Protein AF-A0A227J130-F1 (afdb_monomer)

pLDDT: mean 91.83, std 9.8, range [62.44, 98.88]

Structure (mmCIF, N/CA/C/O backbone):
data_AF-A0A227J130-F1
#
_entry.id   AF-A0A227J130-F1
#
loop_
_atom_site.group_PDB
_atom_site.id
_atom_site.type_symbol
_atom_site.label_atom_id
_atom_site.label_alt_id
_atom_site.label_comp_id
_atom_site.label_asym_id
_atom_site.label_entity_id
_atom_site.label_seq_id
_atom_site.pdbx_PDB_ins_code
_atom_site.Cartn_x
_atom_site.Cartn_y
_atom_site.Cartn_z
_atom_site.occupancy
_atom_site.B_iso_or_equiv
_atom_site.auth_seq_id
_atom_site.auth_comp_id
_atom_site.auth_asym_id
_atom_site.auth_atom_id
_atom_site.pdbx_PDB_model_num
ATOM 1 N N . MET A 1 1 ? 12.676 3.661 43.838 1.00 62.44 1 MET A N 1
ATOM 2 C CA . MET A 1 1 ? 11.324 4.055 43.370 1.00 62.44 1 MET A CA 1
ATOM 3 C C . MET A 1 1 ? 11.373 4.963 42.135 1.00 62.44 1 MET A C 1
ATOM 5 O O . MET A 1 1 ? 10.940 4.507 41.091 1.00 62.44 1 MET A O 1
ATOM 9 N N . LYS A 1 2 ? 11.991 6.162 42.169 1.00 67.38 2 LYS A N 1
ATOM 10 C CA . LYS A 1 2 ? 12.104 7.052 40.979 1.00 67.38 2 LYS A CA 1
ATOM 11 C C . LYS A 1 2 ? 12.762 6.407 39.744 1.00 67.38 2 LYS A C 1
ATOM 13 O O . LYS A 1 2 ? 12.280 6.585 38.635 1.00 67.38 2 LYS A O 1
ATOM 18 N N . ARG A 1 3 ? 13.829 5.618 39.936 1.00 75.69 3 ARG A N 1
ATOM 19 C CA . ARG A 1 3 ? 14.519 4.902 38.841 1.00 75.69 3 ARG A CA 1
ATOM 20 C C . ARG A 1 3 ? 13.649 3.827 38.177 1.00 75.69 3 ARG A C 1
ATOM 22 O O . ARG A 1 3 ? 13.731 3.649 36.975 1.00 75.69 3 ARG A O 1
ATOM 29 N N . ILE A 1 4 ? 12.795 3.155 38.950 1.00 80.44 4 ILE A N 1
ATOM 30 C CA . ILE A 1 4 ? 11.879 2.123 38.437 1.00 80.44 4 ILE A CA 1
ATOM 31 C C . ILE A 1 4 ? 10.742 2.781 37.644 1.00 80.44 4 ILE A C 1
ATOM 33 O O . ILE A 1 4 ? 10.393 2.299 36.575 1.00 80.44 4 ILE A O 1
ATOM 37 N N . ALA A 1 5 ? 10.234 3.928 38.109 1.00 80.56 5 ALA A N 1
ATOM 38 C CA . ALA A 1 5 ? 9.231 4.705 37.380 1.00 80.56 5 ALA A CA 1
ATOM 39 C C . ALA A 1 5 ? 9.751 5.225 36.024 1.00 80.56 5 ALA A C 1
ATOM 41 O O . ALA A 1 5 ? 9.028 5.184 35.035 1.00 80.56 5 ALA A O 1
ATOM 42 N N . LEU A 1 6 ? 11.020 5.650 35.960 1.00 81.62 6 LEU A N 1
ATOM 43 C CA . LEU A 1 6 ? 11.672 6.056 34.708 1.00 81.62 6 LEU A CA 1
ATOM 44 C C . LEU A 1 6 ? 11.820 4.893 33.713 1.00 81.62 6 LEU A C 1
ATOM 46 O O . LEU A 1 6 ? 11.589 5.082 32.524 1.00 81.62 6 LEU A O 1
ATOM 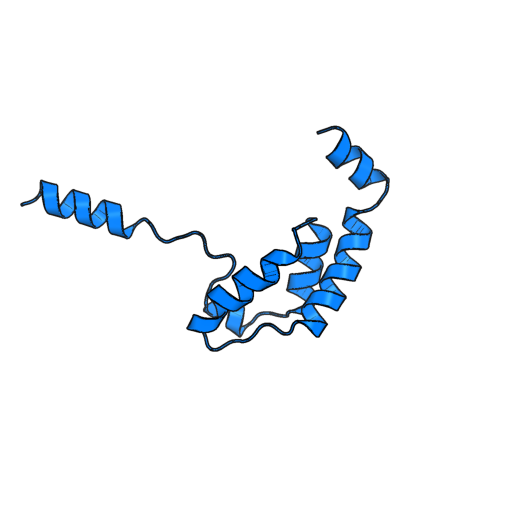50 N N . LEU A 1 7 ? 12.148 3.690 34.194 1.00 81.81 7 LEU A N 1
ATOM 51 C CA . LEU A 1 7 ? 12.232 2.491 33.351 1.00 81.81 7 LEU A CA 1
ATOM 52 C C . LEU A 1 7 ? 10.859 2.077 32.800 1.00 81.81 7 LEU A C 1
ATOM 54 O O . LEU A 1 7 ? 10.755 1.699 31.637 1.00 81.81 7 LEU A O 1
ATOM 58 N N . PHE A 1 8 ? 9.800 2.205 33.604 1.00 81.25 8 PHE A N 1
ATOM 59 C CA . PHE A 1 8 ? 8.429 1.913 33.173 1.00 81.25 8 PHE A CA 1
ATOM 60 C C . PHE A 1 8 ? 7.915 2.918 32.130 1.00 81.25 8 PHE A C 1
ATOM 62 O O . PHE A 1 8 ? 7.292 2.524 31.148 1.00 81.25 8 PHE A O 1
ATOM 69 N N . ALA A 1 9 ? 8.226 4.208 32.301 1.00 81.06 9 ALA A N 1
ATOM 70 C CA . ALA A 1 9 ? 7.885 5.247 31.328 1.00 81.06 9 ALA A CA 1
ATOM 71 C C . ALA A 1 9 ? 8.610 5.049 29.984 1.00 81.06 9 ALA A C 1
ATOM 73 O O . ALA A 1 9 ? 8.031 5.295 28.93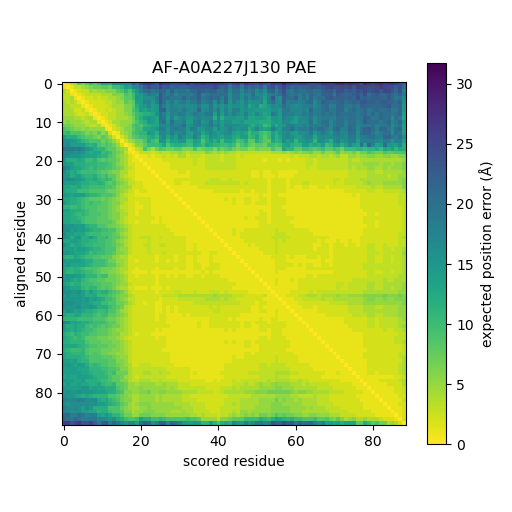1 1.00 81.06 9 ALA A O 1
ATOM 74 N N . MET A 1 10 ? 9.852 4.558 30.013 1.00 79.56 10 MET A N 1
ATOM 75 C CA . MET A 1 10 ? 10.618 4.252 28.803 1.00 79.56 10 MET A CA 1
ATOM 76 C C . MET A 1 10 ? 10.058 3.035 28.048 1.00 79.56 10 MET A C 1
ATOM 78 O O . MET A 1 10 ? 10.087 3.016 26.822 1.00 79.56 10 MET A O 1
ATOM 82 N N . PHE A 1 11 ? 9.484 2.059 28.759 1.00 75.50 11 PHE A N 1
ATOM 83 C CA . PHE A 1 11 ? 8.824 0.901 28.146 1.00 75.50 11 PHE A CA 1
ATOM 84 C C . PHE A 1 11 ? 7.481 1.245 27.485 1.00 75.50 11 PHE A C 1
ATOM 86 O O . PHE A 1 11 ? 7.120 0.636 26.483 1.00 75.50 11 PHE A O 1
ATOM 93 N N . ALA A 1 12 ? 6.754 2.239 28.004 1.00 72.56 12 ALA A N 1
ATOM 94 C CA . ALA A 1 12 ? 5.471 2.674 27.442 1.00 72.56 12 ALA A CA 1
ATOM 95 C C . ALA A 1 12 ? 5.600 3.384 26.079 1.00 72.56 12 ALA A C 1
ATOM 97 O O . ALA A 1 12 ? 4.611 3.521 25.366 1.00 72.56 12 ALA A O 1
ATOM 98 N N . LEU A 1 13 ? 6.809 3.818 25.708 1.00 70.56 13 LEU A N 1
ATOM 99 C CA . LEU A 1 13 ? 7.099 4.458 24.420 1.00 70.56 13 LEU A CA 1
ATOM 100 C C . LEU A 1 13 ? 7.408 3.450 23.301 1.00 70.56 13 LEU A C 1
ATOM 102 O O . LEU A 1 13 ? 7.593 3.852 22.157 1.00 70.56 13 LEU A O 1
ATOM 106 N N . LEU A 1 14 ? 7.441 2.149 23.603 1.00 67.12 14 LEU A N 1
ATOM 107 C CA . LEU A 1 14 ? 7.604 1.080 22.613 1.00 67.12 14 LEU A CA 1
ATOM 108 C C . LEU A 1 14 ? 6.273 0.761 21.909 1.00 67.12 14 LEU A C 1
ATOM 110 O O . LEU A 1 14 ? 5.917 -0.406 21.747 1.00 67.12 14 LEU A O 1
ATOM 114 N N . SER A 1 15 ? 5.515 1.784 21.504 1.00 66.69 15 SER A N 1
ATOM 115 C CA . SER A 1 15 ? 4.397 1.582 20.581 1.00 66.69 15 SER A CA 1
ATOM 116 C C . SER A 1 15 ? 4.960 0.974 19.296 1.00 66.69 15 SER A C 1
ATOM 118 O O . SER A 1 15 ? 5.826 1.576 18.660 1.00 66.69 15 SER A O 1
ATOM 120 N N . GLY A 1 16 ? 4.530 -0.243 18.957 1.00 66.44 16 GLY A N 1
ATOM 121 C CA . GLY A 1 16 ? 4.981 -0.925 17.747 1.00 66.44 16 GLY A CA 1
ATOM 122 C C . GLY A 1 16 ? 4.661 -0.101 16.501 1.00 66.44 16 GLY A C 1
ATOM 123 O O . GLY A 1 16 ? 3.663 0.616 16.471 1.00 66.44 16 GLY A O 1
ATOM 124 N N . CYS A 1 17 ? 5.504 -0.199 15.474 1.00 73.25 17 CYS A N 1
ATOM 125 C CA . CYS A 1 17 ? 5.171 0.338 14.160 1.00 73.25 17 CYS A CA 1
ATOM 126 C C . CYS A 1 17 ? 3.933 -0.404 13.641 1.00 73.25 17 CYS A C 1
ATOM 128 O O . CYS A 1 17 ? 4.039 -1.582 13.299 1.00 73.25 17 CYS A O 1
ATOM 130 N N . SER A 1 18 ? 2.776 0.260 13.615 1.00 79.50 18 SER A N 1
ATOM 131 C CA . SER A 1 18 ? 1.620 -0.220 12.863 1.00 79.50 18 SER A CA 1
ATOM 132 C C . SER A 1 18 ? 1.701 0.302 11.432 1.00 79.50 18 SER A C 1
ATOM 134 O O . SER A 1 18 ? 2.220 1.389 11.164 1.00 79.50 18 SER A O 1
ATOM 136 N N . SER A 1 19 ? 1.211 -0.505 10.502 1.00 87.12 19 SER A N 1
ATOM 137 C CA . SER A 1 19 ? 1.075 -0.141 9.094 1.00 87.12 19 SER A CA 1
ATOM 138 C C . SER A 1 19 ? -0.040 0.891 8.880 1.00 87.12 19 SER A C 1
ATOM 140 O O . SER A 1 19 ? 0.039 1.699 7.954 1.00 87.12 19 SER A O 1
ATOM 142 N N . MET A 1 20 ? -1.057 0.897 9.752 1.00 92.62 20 MET A N 1
ATOM 143 C CA . MET A 1 20 ? -2.173 1.844 9.730 1.00 92.62 20 MET A CA 1
ATOM 144 C C . MET A 1 20 ? -2.734 2.070 11.149 1.00 92.62 20 MET A C 1
ATOM 146 O O . MET A 1 20 ? -2.663 1.181 11.998 1.00 92.62 20 MET A O 1
ATOM 150 N N . SER A 1 21 ? -3.266 3.263 11.437 1.00 93.38 21 SER A N 1
ATOM 151 C CA . SER A 1 21 ? -3.983 3.553 12.691 1.00 93.38 21 SER A CA 1
ATOM 152 C C . SER A 1 21 ? -5.464 3.146 12.603 1.00 93.38 21 SER A C 1
ATOM 154 O O . SER A 1 21 ? -6.025 3.113 11.501 1.00 93.38 21 SER A O 1
ATOM 156 N N . PRO A 1 22 ? -6.151 2.906 13.737 1.00 91.62 22 PRO A N 1
ATOM 157 C CA . PRO A 1 22 ? -7.585 2.614 13.742 1.00 91.62 22 PRO A CA 1
ATOM 158 C C . PRO A 1 22 ? -8.444 3.657 13.003 1.00 91.62 22 PRO A C 1
ATOM 160 O O . PRO A 1 22 ? -9.370 3.303 12.272 1.00 91.62 22 PRO A O 1
ATOM 163 N N . GLU A 1 23 ? -8.123 4.946 13.137 1.00 93.56 23 GLU A N 1
ATOM 164 C CA . GLU A 1 23 ? -8.833 6.048 12.471 1.00 93.56 23 GLU A CA 1
ATOM 165 C C . GLU A 1 23 ? -8.606 6.047 10.956 1.00 93.56 23 GLU A C 1
ATOM 167 O O . GLU A 1 23 ? -9.526 6.318 10.176 1.00 93.56 23 GLU A O 1
ATOM 172 N N . GLN A 1 24 ? -7.383 5.721 10.528 1.00 95.88 24 GLN A N 1
ATOM 173 C CA . GLN A 1 24 ? -7.060 5.574 9.112 1.00 95.88 24 GLN A CA 1
ATOM 174 C C . GLN A 1 24 ? -7.839 4.407 8.499 1.00 95.88 24 GLN A C 1
ATOM 176 O O . GLN A 1 24 ? -8.409 4.570 7.423 1.00 95.88 24 GLN A O 1
ATOM 181 N N . CYS A 1 25 ? -7.965 3.281 9.210 1.00 96.56 25 CYS A N 1
ATOM 182 C CA . CYS A 1 25 ? -8.754 2.134 8.757 1.00 96.56 25 CYS A CA 1
ATOM 183 C C . CYS A 1 25 ? -10.228 2.492 8.508 1.00 96.56 25 CYS A C 1
ATOM 185 O O . CYS A 1 25 ? -10.795 2.100 7.491 1.00 96.56 25 CYS A O 1
ATOM 187 N N . GLN A 1 26 ? -10.848 3.268 9.404 1.00 96.75 26 GLN A N 1
ATOM 188 C CA . GLN A 1 26 ? -12.265 3.660 9.301 1.00 96.75 26 GLN A CA 1
ATOM 189 C C . GLN A 1 26 ? -12.580 4.523 8.074 1.00 96.75 26 GLN A C 1
ATOM 191 O O . GLN A 1 26 ? -13.707 4.536 7.584 1.00 96.75 26 GLN A O 1
ATOM 196 N N . THR A 1 27 ? -11.590 5.266 7.586 1.00 97.06 27 THR A N 1
ATOM 197 C CA . THR A 1 27 ? -11.754 6.219 6.480 1.00 97.06 27 THR A CA 1
ATOM 198 C C . THR A 1 27 ? -11.007 5.791 5.218 1.00 97.06 27 THR A C 1
ATOM 200 O O . THR A 1 27 ? -10.980 6.530 4.229 1.00 97.06 27 THR A O 1
ATOM 203 N N . ALA A 1 28 ? -10.410 4.596 5.231 1.00 97.62 28 ALA A N 1
ATOM 204 C CA . ALA A 1 28 ? -9.586 4.091 4.149 1.00 97.62 28 ALA A CA 1
ATOM 205 C C . ALA A 1 28 ? -10.406 3.894 2.868 1.00 97.62 28 ALA A C 1
ATOM 207 O O . ALA A 1 28 ? -11.408 3.181 2.832 1.00 97.62 28 ALA A O 1
ATOM 208 N N . ASN A 1 29 ? -9.920 4.481 1.775 1.00 98.50 29 ASN A N 1
ATOM 209 C CA . ASN A 1 29 ? -10.301 4.073 0.430 1.00 98.50 29 ASN A CA 1
ATOM 210 C C . ASN A 1 29 ? -9.319 2.984 -0.015 1.00 98.50 29 ASN A C 1
ATOM 212 O O . ASN A 1 29 ? -8.176 3.293 -0.358 1.00 98.50 29 ASN A O 1
ATOM 216 N N . TRP A 1 30 ? -9.752 1.724 0.017 1.00 98.56 30 TRP A N 1
ATOM 217 C CA . TRP A 1 30 ? -8.861 0.577 -0.170 1.00 98.56 30 TRP A CA 1
ATOM 218 C C . TRP A 1 30 ? -8.225 0.523 -1.555 1.00 98.56 30 TRP A C 1
ATOM 220 O O . TRP A 1 30 ? -7.040 0.214 -1.647 1.00 98.56 30 TRP A O 1
ATOM 230 N N . TYR A 1 31 ? -8.936 0.949 -2.602 1.00 98.88 31 TYR A N 1
ATOM 231 C CA . TYR A 1 31 ? -8.343 1.120 -3.931 1.00 98.88 31 TYR A CA 1
ATOM 232 C C . TYR A 1 31 ? -7.181 2.114 -3.916 1.00 98.88 31 TYR A C 1
ATOM 234 O O . TYR A 1 31 ? -6.105 1.841 -4.445 1.00 98.88 31 TYR A O 1
ATOM 242 N N . ARG A 1 32 ? -7.359 3.279 -3.282 1.00 98.75 32 ARG A N 1
ATOM 243 C CA . ARG A 1 32 ? -6.290 4.280 -3.195 1.00 98.75 32 ARG A CA 1
ATOM 244 C C . ARG A 1 32 ? -5.107 3.773 -2.376 1.00 98.75 32 ARG A C 1
ATOM 246 O O . ARG A 1 32 ? -3.978 4.066 -2.759 1.00 98.75 32 ARG A O 1
ATOM 253 N N . VAL A 1 33 ? -5.361 3.055 -1.280 1.00 98.62 33 VAL A N 1
ATOM 254 C CA . VAL A 1 33 ? -4.307 2.435 -0.461 1.00 98.62 33 VAL A CA 1
ATOM 255 C C . VAL A 1 33 ? -3.493 1.473 -1.322 1.00 98.62 33 VAL A C 1
ATOM 257 O O . VAL A 1 33 ? -2.300 1.699 -1.504 1.00 98.62 33 VAL A O 1
ATOM 260 N N . GLY A 1 34 ? -4.157 0.512 -1.972 1.00 98.75 34 GLY A N 1
ATOM 261 C CA . GLY A 1 34 ? -3.498 -0.443 -2.859 1.00 98.75 34 GLY A CA 1
ATOM 262 C C . GLY A 1 34 ? -2.720 0.234 -3.977 1.00 98.75 34 GLY A C 1
ATOM 263 O O . GLY A 1 34 ? -1.556 -0.079 -4.196 1.00 98.75 34 GLY A O 1
ATOM 264 N N . TYR A 1 35 ? -3.298 1.248 -4.623 1.00 98.88 35 TYR A N 1
ATOM 265 C CA . TYR A 1 35 ? -2.604 2.014 -5.659 1.00 98.88 35 TYR A CA 1
ATOM 266 C C . TYR A 1 35 ? -1.300 2.649 -5.177 1.00 98.88 35 TYR A C 1
ATOM 268 O O . TYR A 1 35 ? -0.305 2.619 -5.903 1.00 98.88 35 TYR A O 1
ATOM 276 N N . GLN A 1 36 ? -1.276 3.214 -3.969 1.00 98.56 36 GLN A N 1
ATOM 277 C CA . GLN A 1 36 ? -0.039 3.764 -3.413 1.00 98.56 36 GLN A CA 1
ATOM 278 C C . GLN A 1 36 ? 0.958 2.664 -3.048 1.00 98.56 36 GLN A C 1
ATOM 280 O O . GLN A 1 36 ? 2.145 2.832 -3.323 1.00 98.56 36 GLN A O 1
ATOM 285 N N . ASP A 1 37 ? 0.493 1.538 -2.504 1.00 98.56 37 ASP A N 1
ATOM 286 C CA . ASP A 1 37 ? 1.351 0.394 -2.183 1.00 98.56 37 ASP A CA 1
ATOM 287 C C . ASP A 1 37 ? 2.036 -0.171 -3.425 1.00 98.56 37 ASP A C 1
ATOM 289 O O . ASP A 1 37 ? 3.262 -0.291 -3.464 1.00 98.56 37 ASP A O 1
ATOM 293 N N . GLY A 1 38 ? 1.256 -0.442 -4.474 1.00 98.44 38 GLY A N 1
ATOM 294 C CA . GLY A 1 38 ? 1.770 -0.953 -5.739 1.00 98.44 38 GLY A CA 1
ATOM 295 C C . GLY A 1 38 ? 2.724 0.037 -6.403 1.00 98.44 38 GLY A C 1
ATOM 296 O O . GLY A 1 38 ? 3.789 -0.352 -6.879 1.00 98.44 38 GLY A O 1
ATOM 297 N N . ARG A 1 39 ? 2.393 1.337 -6.378 1.00 98.12 39 ARG A N 1
ATOM 298 C CA . ARG A 1 39 ? 3.255 2.401 -6.921 1.00 98.12 39 ARG A CA 1
ATOM 299 C C . ARG A 1 39 ? 4.563 2.556 -6.143 1.00 98.12 39 ARG A C 1
ATOM 301 O O . ARG A 1 39 ? 5.559 2.976 -6.725 1.00 98.12 39 ARG A O 1
ATOM 308 N N . SER A 1 40 ? 4.555 2.234 -4.854 1.00 97.12 40 SER A N 1
ATOM 309 C CA . SER A 1 40 ? 5.745 2.270 -3.997 1.00 97.12 40 SER A CA 1
ATOM 310 C C . SER A 1 40 ? 6.587 0.995 -4.104 1.00 97.12 40 SER A C 1
ATOM 312 O O . SER A 1 40 ? 7.677 0.944 -3.544 1.00 97.12 40 SER A O 1
ATOM 314 N N . GLY A 1 41 ? 6.100 -0.032 -4.812 1.00 97.06 41 GLY A N 1
ATOM 315 C CA . GLY A 1 41 ? 6.769 -1.329 -4.908 1.00 97.06 41 GLY A CA 1
ATOM 316 C C . GLY A 1 41 ? 6.701 -2.144 -3.617 1.00 97.06 41 GLY A C 1
ATOM 317 O O . GLY A 1 41 ? 7.550 -3.007 -3.392 1.00 97.06 41 GLY A O 1
ATOM 318 N N . ASN A 1 42 ? 5.715 -1.873 -2.754 1.00 97.62 42 ASN A N 1
ATOM 319 C CA . ASN A 1 42 ? 5.547 -2.602 -1.501 1.00 97.62 42 ASN A CA 1
ATOM 320 C C . ASN A 1 42 ? 5.283 -4.087 -1.773 1.00 97.62 42 ASN A C 1
ATOM 322 O O . ASN A 1 42 ? 4.604 -4.456 -2.730 1.00 97.62 42 ASN A O 1
ATOM 326 N N . ASN A 1 43 ? 5.777 -4.960 -0.893 1.00 96.88 43 ASN A N 1
ATOM 327 C CA . ASN A 1 43 ? 5.412 -6.371 -0.945 1.00 96.88 43 ASN A CA 1
ATOM 328 C C . ASN A 1 43 ? 3.899 -6.506 -0.671 1.00 96.88 43 ASN A C 1
ATOM 330 O O . ASN A 1 43 ? 3.438 -5.977 0.346 1.00 96.88 43 ASN A O 1
ATOM 334 N N . PRO A 1 44 ? 3.128 -7.235 -1.502 1.00 97.38 44 PRO A N 1
ATOM 335 C CA . PRO A 1 44 ? 1.678 -7.347 -1.334 1.00 97.38 44 PRO A CA 1
ATOM 336 C C . PRO A 1 44 ? 1.252 -7.976 0.003 1.00 97.38 44 PRO A C 1
ATOM 338 O O . PRO A 1 44 ? 0.117 -7.792 0.439 1.00 97.38 44 PRO A O 1
ATOM 341 N N . ASN A 1 45 ? 2.166 -8.647 0.714 1.00 97.12 45 ASN A N 1
ATOM 342 C CA . ASN A 1 45 ? 1.931 -9.127 2.075 1.00 97.12 45 ASN A CA 1
ATOM 343 C C . ASN A 1 45 ? 1.588 -8.008 3.077 1.00 97.12 45 ASN A C 1
ATOM 345 O O . ASN A 1 45 ? 1.056 -8.319 4.140 1.00 97.12 45 ASN A O 1
ATOM 349 N N . ILE A 1 46 ? 1.837 -6.731 2.755 1.00 97.06 46 ILE A N 1
ATOM 350 C CA . ILE A 1 46 ? 1.431 -5.588 3.589 1.00 97.06 46 ILE A CA 1
ATOM 351 C C . ILE A 1 46 ? -0.077 -5.575 3.881 1.00 97.06 46 ILE A C 1
ATOM 353 O O . ILE A 1 46 ? -0.490 -5.135 4.953 1.00 97.06 46 ILE A O 1
ATOM 357 N N . LEU A 1 47 ? -0.902 -6.159 3.001 1.00 97.75 47 LEU A N 1
ATO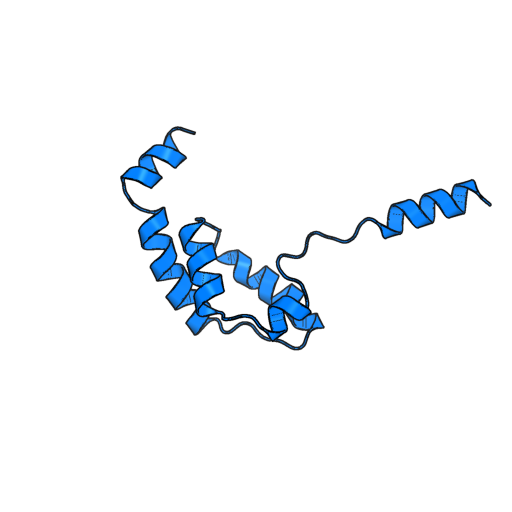M 358 C CA . LEU A 1 47 ? -2.335 -6.300 3.250 1.00 97.75 47 LEU A CA 1
ATOM 359 C C . LEU A 1 47 ? -2.638 -7.114 4.520 1.00 97.75 47 LEU A C 1
ATOM 361 O O . LEU A 1 47 ? -3.619 -6.832 5.208 1.00 97.75 47 LEU A O 1
ATOM 365 N N . TYR A 1 48 ? -1.798 -8.092 4.875 1.00 96.25 48 TYR A N 1
ATOM 366 C CA . TYR A 1 48 ? -1.963 -8.854 6.116 1.00 96.25 48 TYR A CA 1
ATOM 367 C C . TYR A 1 48 ? -1.697 -8.008 7.363 1.00 96.25 48 TYR A C 1
ATOM 369 O O . TYR A 1 48 ? -2.373 -8.203 8.376 1.00 96.25 48 TYR A O 1
ATOM 377 N N . GLU A 1 49 ? -0.774 -7.047 7.284 1.00 95.31 49 GLU A N 1
ATOM 378 C CA . GLU A 1 49 ? -0.547 -6.087 8.367 1.00 95.31 49 GLU A CA 1
ATOM 379 C C . GLU A 1 49 ? -1.757 -5.157 8.515 1.00 95.31 49 GLU A C 1
ATOM 381 O O . GLU A 1 49 ? -2.258 -4.992 9.625 1.00 95.31 49 GLU A O 1
ATOM 386 N N . TYR A 1 50 ? -2.351 -4.684 7.411 1.00 97.06 50 TYR A N 1
ATOM 387 C CA . TYR A 1 50 ? -3.609 -3.927 7.477 1.00 97.06 50 TYR A CA 1
ATOM 388 C C . TYR A 1 50 ? 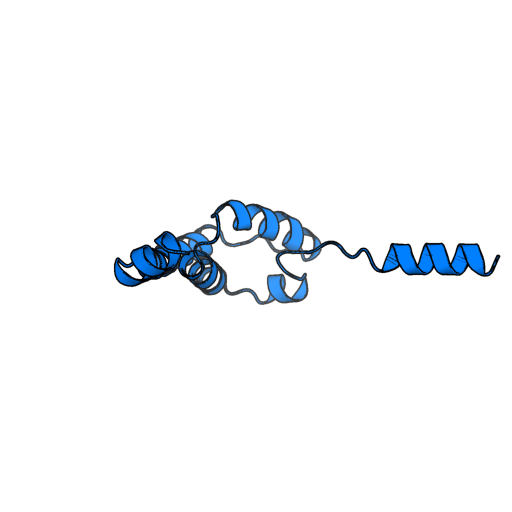-4.755 -4.742 8.083 1.00 97.06 50 TYR A C 1
ATOM 390 O O . TYR A 1 50 ? -5.517 -4.223 8.894 1.00 97.06 50 TYR A O 1
ATOM 398 N N . ILE A 1 51 ? -4.882 -6.030 7.745 1.00 96.38 51 ILE A N 1
ATOM 399 C CA . ILE A 1 51 ? -5.901 -6.914 8.341 1.00 96.38 51 ILE A CA 1
ATOM 400 C C . ILE A 1 51 ? -5.706 -7.041 9.858 1.00 96.38 51 ILE A C 1
ATOM 402 O O . ILE A 1 51 ? -6.684 -7.118 10.606 1.00 96.38 51 ILE A O 1
ATOM 406 N N . LYS A 1 52 ? -4.454 -7.101 10.317 1.00 94.38 52 LYS A N 1
ATOM 407 C CA . LYS A 1 52 ? -4.116 -7.179 11.739 1.00 94.38 52 LYS A CA 1
ATOM 408 C C . LYS A 1 52 ? -4.417 -5.859 12.449 1.00 94.38 52 LYS A C 1
ATOM 410 O O . LYS A 1 52 ? -5.126 -5.883 13.452 1.00 94.38 52 LYS A O 1
ATOM 415 N N . ASP A 1 53 ? -3.939 -4.744 11.909 1.00 93.25 53 ASP A N 1
ATOM 416 C CA . ASP A 1 53 ? -4.039 -3.423 12.535 1.00 93.25 53 ASP A CA 1
ATOM 417 C C . ASP A 1 53 ? -5.487 -2.906 12.536 1.00 93.25 53 ASP A C 1
ATOM 419 O O . ASP A 1 53 ? -6.002 -2.443 13.554 1.00 93.25 53 ASP A O 1
ATOM 423 N N . CYS A 1 54 ? -6.209 -3.077 11.425 1.00 95.88 54 CYS A N 1
ATOM 424 C CA . CYS A 1 54 ? -7.590 -2.612 11.300 1.00 95.88 54 CYS A CA 1
ATOM 425 C C . CYS A 1 54 ? -8.606 -3.452 12.085 1.00 95.88 54 CYS A C 1
ATOM 427 O O . CYS A 1 54 ? -9.742 -3.011 12.292 1.00 95.88 54 CYS A O 1
ATOM 429 N N . ARG A 1 55 ? -8.206 -4.629 12.590 1.00 94.56 55 ARG A N 1
ATOM 430 C CA . ARG A 1 55 ? -9.060 -5.465 13.445 1.00 94.56 55 ARG A CA 1
ATOM 431 C C . ARG A 1 55 ? -9.472 -4.742 14.723 1.00 94.56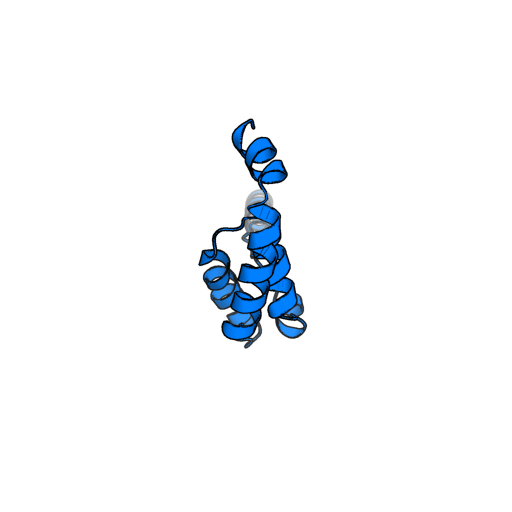 55 ARG A C 1
ATOM 433 O O . ARG A 1 55 ? -10.618 -4.890 15.138 1.00 94.56 55 ARG A O 1
ATOM 440 N N . GLU A 1 56 ? -8.576 -3.960 15.326 1.00 89.50 56 GLU A N 1
ATOM 441 C CA . GLU A 1 56 ? -8.878 -3.181 16.538 1.00 89.50 56 GLU A CA 1
ATOM 442 C C . GLU A 1 56 ? -9.962 -2.126 16.283 1.00 89.50 56 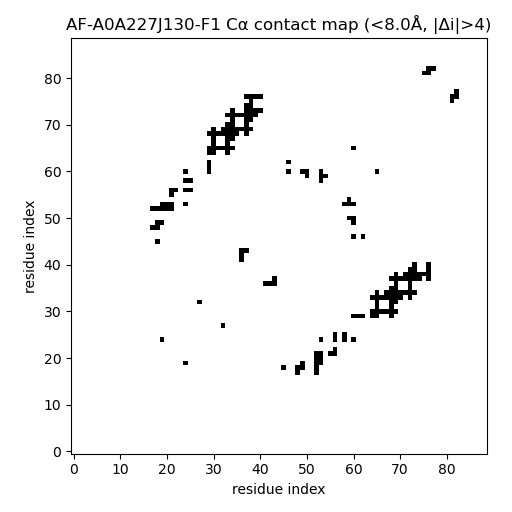GLU A C 1
ATOM 444 O O . GLU A 1 56 ? -10.774 -1.837 17.159 1.00 89.50 56 GLU A O 1
ATOM 449 N N . ALA A 1 57 ? -10.034 -1.618 15.049 1.00 94.12 57 ALA A N 1
ATOM 450 C CA . ALA A 1 57 ? -11.084 -0.716 14.590 1.00 94.12 57 ALA A CA 1
ATOM 451 C C . ALA A 1 57 ? -12.371 -1.442 14.152 1.00 94.12 57 ALA A C 1
ATOM 453 O O . ALA A 1 57 ? -13.334 -0.782 13.771 1.00 94.12 57 ALA A O 1
ATOM 454 N N . GLY A 1 58 ? -12.407 -2.780 14.145 1.00 96.81 58 GLY A N 1
ATOM 455 C CA . GLY A 1 58 ? -13.523 -3.554 13.590 1.00 96.81 58 GLY A CA 1
ATOM 456 C C . GLY A 1 58 ? -13.664 -3.438 12.066 1.00 96.81 58 GLY A C 1
ATOM 457 O O . GLY A 1 58 ? -14.721 -3.755 11.523 1.00 96.81 58 GLY A O 1
ATOM 458 N N . VAL A 1 59 ? -12.618 -2.982 11.371 1.00 97.44 59 VAL A N 1
ATOM 459 C CA . VAL A 1 59 ? -12.609 -2.803 9.915 1.00 97.44 59 VAL A CA 1
ATOM 460 C C . VAL A 1 59 ? -11.909 -3.992 9.266 1.00 97.44 59 VAL A C 1
ATOM 462 O O . VAL A 1 59 ? -10.807 -4.372 9.654 1.00 97.44 59 VAL A O 1
ATOM 465 N N . THR A 1 60 ? -12.535 -4.567 8.240 1.00 97.31 60 THR A N 1
ATOM 466 C CA . THR A 1 60 ? -11.890 -5.553 7.363 1.00 97.31 60 THR A CA 1
ATOM 467 C C . THR A 1 60 ? -11.501 -4.866 6.055 1.00 97.31 60 THR A C 1
ATOM 469 O O . THR A 1 60 ? -12.391 -4.321 5.396 1.00 97.31 60 THR A O 1
ATOM 472 N N . PRO A 1 61 ? -10.216 -4.878 5.660 1.00 97.88 61 PRO A N 1
ATOM 473 C CA . PRO A 1 61 ? -9.795 -4.335 4.377 1.00 97.88 61 PRO A CA 1
ATOM 474 C C . PRO A 1 61 ? -10.545 -4.949 3.194 1.00 97.88 61 PRO A C 1
ATOM 476 O O . PRO A 1 61 ? -10.714 -6.169 3.120 1.00 97.88 61 PRO A O 1
ATOM 479 N N . ASN A 1 62 ? -10.970 -4.118 2.239 1.00 98.44 62 ASN A N 1
ATOM 480 C CA . ASN A 1 62 ? -11.544 -4.614 0.992 1.00 98.44 62 ASN A CA 1
ATOM 481 C C . ASN A 1 62 ? -10.416 -5.091 0.067 1.00 98.44 62 ASN A C 1
ATOM 483 O O . ASN A 1 62 ? -9.810 -4.300 -0.654 1.00 98.44 62 ASN A O 1
ATOM 487 N N . HIS A 1 63 ? -10.148 -6.398 0.091 1.00 98.44 63 HIS A N 1
ATOM 488 C CA . HIS A 1 63 ? -9.095 -7.023 -0.711 1.00 98.44 63 HIS A CA 1
ATOM 489 C C . HIS A 1 63 ? -9.256 -6.763 -2.214 1.00 98.44 63 HIS A C 1
ATOM 491 O O . HIS A 1 63 ? -8.265 -6.552 -2.901 1.00 98.44 63 HIS A O 1
ATOM 497 N N . VAL A 1 64 ? -10.482 -6.797 -2.745 1.00 98.69 64 VAL A N 1
ATOM 498 C CA . VAL A 1 64 ? -10.713 -6.657 -4.192 1.00 98.69 64 VAL A CA 1
ATOM 499 C C . VAL A 1 64 ? -10.364 -5.247 -4.655 1.00 98.69 64 VAL A C 1
ATOM 501 O O . VAL A 1 64 ? -9.642 -5.090 -5.634 1.00 98.69 64 VAL A O 1
ATOM 504 N N . GLU A 1 65 ? -10.826 -4.230 -3.925 1.00 98.81 65 GLU A N 1
ATOM 505 C CA . GLU A 1 65 ? -10.480 -2.838 -4.228 1.00 98.81 65 GLU A CA 1
ATOM 506 C C . GLU A 1 65 ? -8.985 -2.582 -4.060 1.00 98.81 65 GLU A C 1
ATOM 508 O O . GLU A 1 65 ? -8.372 -1.978 -4.937 1.00 98.81 65 GLU A O 1
ATOM 513 N N . TRP A 1 66 ? -8.395 -3.061 -2.960 1.00 98.75 66 TRP A N 1
ATOM 514 C CA . TRP A 1 66 ? -6.962 -2.920 -2.722 1.00 98.75 66 TRP A CA 1
ATOM 515 C C . TRP A 1 66 ? -6.139 -3.582 -3.830 1.00 98.75 66 TRP A C 1
ATOM 517 O O . TRP A 1 66 ? -5.231 -2.945 -4.351 1.00 98.75 66 TRP A O 1
ATOM 527 N N . GLN A 1 67 ? -6.488 -4.800 -4.256 1.00 98.75 67 GLN A N 1
ATOM 528 C CA . GLN A 1 67 ? -5.764 -5.508 -5.314 1.00 98.75 67 GLN A CA 1
ATOM 529 C C . GLN A 1 67 ? -5.864 -4.779 -6.657 1.00 98.75 67 GLN A C 1
ATOM 531 O O . GLN A 1 67 ? -4.847 -4.611 -7.324 1.00 98.75 67 GLN A O 1
ATOM 536 N N . ASP A 1 68 ? -7.055 -4.302 -7.036 1.00 98.88 68 ASP A N 1
ATOM 537 C CA . ASP A 1 68 ? -7.225 -3.534 -8.278 1.00 98.88 68 ASP A CA 1
ATOM 538 C C . ASP A 1 68 ? -6.360 -2.266 -8.257 1.00 98.88 68 ASP A C 1
ATOM 540 O O . ASP A 1 68 ? -5.613 -1.995 -9.195 1.00 98.88 68 ASP A O 1
ATOM 544 N N . GLY A 1 69 ? -6.369 -1.532 -7.141 1.00 98.81 69 GLY A N 1
ATOM 545 C CA . GLY A 1 69 ? -5.475 -0.394 -6.949 1.00 98.81 69 GLY A CA 1
ATOM 546 C C . GLY A 1 69 ? -4.003 -0.786 -7.067 1.00 98.81 69 GLY A C 1
ATOM 547 O O . GLY A 1 69 ? -3.263 -0.163 -7.832 1.00 98.81 69 GLY A O 1
ATOM 548 N N . PHE A 1 70 ? -3.592 -1.826 -6.339 1.00 98.81 70 PHE A N 1
ATOM 549 C CA . PHE A 1 70 ? -2.221 -2.334 -6.292 1.00 98.81 70 PHE A CA 1
ATOM 550 C C . PHE A 1 70 ? -1.697 -2.657 -7.683 1.00 98.81 70 PHE A C 1
ATOM 552 O O . PHE A 1 70 ? -0.675 -2.103 -8.086 1.00 98.81 70 PHE A O 1
ATOM 559 N N . ASP A 1 71 ? -2.455 -3.423 -8.463 1.00 98.56 71 ASP A N 1
ATOM 560 C CA . ASP A 1 71 ? -2.084 -3.789 -9.828 1.00 98.56 71 ASP A CA 1
ATOM 561 C C . ASP A 1 71 ? -1.874 -2.547 -10.708 1.00 98.56 71 ASP A C 1
ATOM 563 O O . ASP A 1 71 ? -0.903 -2.469 -11.466 1.00 98.56 71 ASP A O 1
ATOM 567 N N . LYS A 1 72 ? -2.736 -1.524 -10.583 1.00 98.62 72 LYS A N 1
ATOM 568 C CA . LYS A 1 72 ? -2.569 -0.253 -11.314 1.00 98.62 72 LYS A CA 1
ATOM 569 C C . LYS A 1 72 ? -1.343 0.533 -10.861 1.00 98.62 72 LYS A C 1
ATOM 571 O O . LYS A 1 72 ? -0.676 1.141 -11.698 1.00 98.62 72 LYS A O 1
ATOM 576 N N . GLY A 1 73 ? -1.047 0.536 -9.564 1.00 98.44 73 GLY A N 1
ATOM 577 C CA . GLY A 1 73 ? 0.137 1.188 -9.011 1.00 98.44 73 GLY A CA 1
ATOM 578 C C . GLY A 1 73 ? 1.430 0.517 -9.475 1.00 98.44 73 GLY A C 1
ATOM 579 O O . GLY A 1 73 ? 2.361 1.199 -9.910 1.00 98.44 73 GLY A O 1
ATOM 580 N N . THR A 1 74 ? 1.466 -0.817 -9.460 1.00 98.31 74 THR A N 1
ATOM 581 C CA . THR A 1 74 ? 2.643 -1.613 -9.836 1.00 98.31 74 THR A CA 1
ATOM 582 C C . THR A 1 74 ? 3.056 -1.393 -11.286 1.00 98.31 74 THR A C 1
ATOM 584 O O . THR A 1 74 ? 4.249 -1.388 -11.570 1.00 98.31 74 THR A O 1
ATOM 587 N N . ILE A 1 75 ? 2.122 -1.109 -12.202 1.00 97.69 75 ILE A N 1
ATOM 588 C CA . ILE A 1 75 ? 2.462 -0.741 -13.591 1.00 97.69 75 ILE A CA 1
ATOM 589 C C . ILE A 1 75 ? 3.414 0.468 -13.640 1.00 97.69 75 ILE A C 1
ATOM 591 O O . ILE A 1 75 ? 4.310 0.510 -14.481 1.00 97.69 75 ILE A O 1
ATOM 595 N N . LEU A 1 76 ? 3.249 1.440 -12.736 1.00 95.94 76 LEU A N 1
ATOM 596 C CA . LEU A 1 76 ? 4.120 2.617 -12.669 1.00 95.94 76 LEU A CA 1
ATOM 597 C C . LEU A 1 76 ? 5.475 2.283 -12.041 1.00 95.94 76 LEU A C 1
ATOM 599 O O . LEU A 1 76 ? 6.510 2.719 -12.548 1.00 95.94 76 LEU A O 1
ATOM 603 N N . TYR A 1 77 ? 5.467 1.491 -10.966 1.00 97.31 77 TYR A N 1
ATOM 604 C CA . TYR A 1 77 ? 6.692 1.048 -10.301 1.00 97.31 77 TYR A CA 1
ATOM 605 C C . TYR A 1 77 ? 7.560 0.182 -11.227 1.00 97.31 77 TYR A C 1
ATOM 607 O O . TYR A 1 77 ? 8.770 0.363 -11.300 1.00 97.31 77 TYR A O 1
ATOM 615 N N . CYS A 1 78 ? 6.944 -0.711 -12.000 1.00 95.88 78 CYS A N 1
ATOM 616 C CA . CYS A 1 78 ? 7.627 -1.593 -12.946 1.00 95.88 78 CYS A CA 1
ATOM 617 C C . CYS A 1 78 ? 7.918 -0.938 -14.307 1.00 95.88 78 CYS A C 1
ATOM 619 O O . CYS A 1 78 ? 8.229 -1.642 -15.270 1.00 95.88 78 CYS A O 1
ATOM 621 N N . SER A 1 79 ? 7.816 0.390 -14.422 1.00 96.62 79 SER A N 1
ATOM 622 C CA . SER A 1 79 ? 8.238 1.086 -15.640 1.00 96.62 79 SER A CA 1
ATOM 623 C C . SER A 1 79 ? 9.744 0.889 -15.886 1.00 96.62 79 SER A C 1
ATOM 625 O O . SER A 1 79 ? 10.503 0.812 -14.920 1.00 96.62 79 SER A O 1
ATOM 627 N N . PRO A 1 80 ? 10.214 0.820 -17.149 1.00 96.12 80 PRO A N 1
ATOM 628 C CA . PRO A 1 80 ? 11.636 0.626 -17.444 1.00 96.12 80 PRO A CA 1
ATOM 629 C C . PRO A 1 80 ? 12.544 1.672 -16.789 1.00 96.12 80 PRO A C 1
ATOM 631 O O . PRO A 1 80 ? 13.595 1.318 -16.262 1.00 96.12 80 PRO A O 1
ATOM 634 N N . ASP A 1 81 ? 12.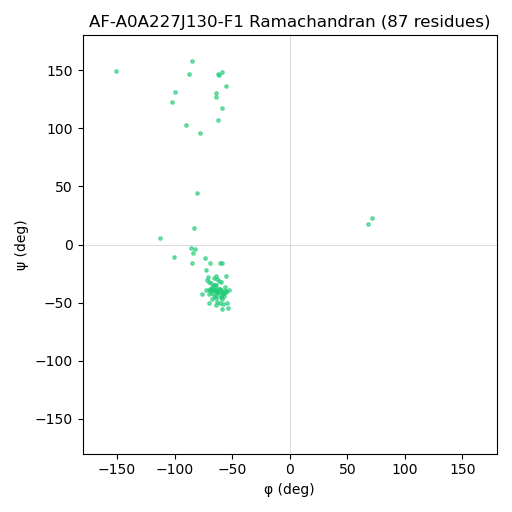109 2.935 -16.772 1.00 94.81 81 ASP A N 1
ATOM 635 C CA . ASP A 1 81 ? 12.853 4.036 -16.157 1.00 94.81 81 ASP A CA 1
ATOM 636 C C . ASP A 1 81 ? 13.011 3.819 -14.649 1.00 94.81 81 ASP A C 1
ATOM 638 O O . ASP A 1 81 ? 14.127 3.860 -14.134 1.00 94.81 81 ASP A O 1
ATOM 642 N N . ASN A 1 82 ? 11.913 3.513 -13.945 1.00 95.69 82 ASN A N 1
ATOM 643 C CA . ASN A 1 82 ? 11.979 3.247 -12.510 1.00 95.69 82 ASN A CA 1
A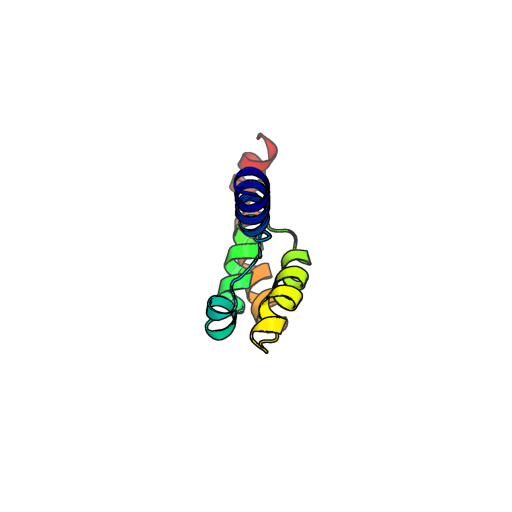TOM 644 C C . ASN A 1 82 ? 12.742 1.949 -12.213 1.00 95.69 82 ASN A C 1
ATOM 646 O O . ASN A 1 82 ? 13.503 1.905 -11.256 1.00 95.69 82 ASN A O 1
ATOM 650 N N . GLY A 1 83 ? 12.597 0.924 -13.057 1.00 95.12 83 GLY A N 1
ATOM 651 C CA . GLY A 1 83 ? 13.348 -0.327 -12.974 1.00 95.12 83 GLY A CA 1
ATOM 652 C C . GLY A 1 83 ? 14.861 -0.125 -13.090 1.00 95.12 83 GLY A C 1
ATOM 653 O O . GLY A 1 83 ? 15.612 -0.754 -12.349 1.00 95.12 83 GLY A O 1
ATOM 654 N N . TYR A 1 84 ? 15.313 0.779 -13.968 1.00 95.62 84 TYR A N 1
ATOM 655 C CA . TYR A 1 84 ? 16.715 1.197 -14.001 1.00 95.62 84 TYR A CA 1
ATOM 656 C C . TYR A 1 84 ? 17.092 1.907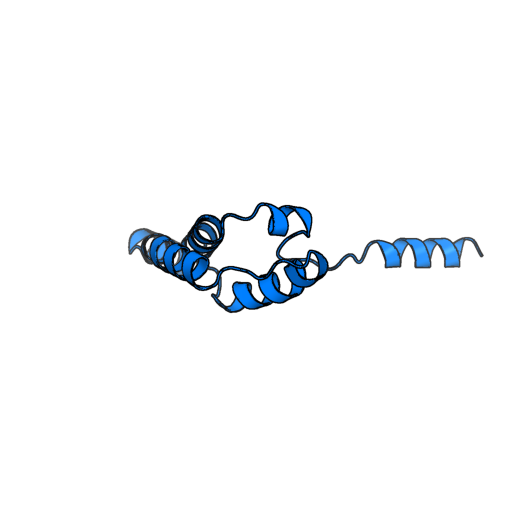 -12.702 1.00 95.62 84 TYR A C 1
ATOM 658 O O . TYR A 1 84 ? 18.055 1.492 -12.069 1.00 95.62 84 TYR A O 1
ATOM 666 N N . THR A 1 85 ? 16.320 2.917 -12.280 1.00 94.94 85 THR A N 1
ATOM 667 C CA . THR A 1 85 ? 16.593 3.691 -11.058 1.00 94.94 85 THR A CA 1
ATOM 668 C C . THR A 1 85 ? 16.763 2.796 -9.833 1.00 94.94 85 THR A C 1
ATOM 670 O O . THR A 1 85 ? 17.806 2.859 -9.197 1.00 94.94 85 THR A O 1
ATOM 673 N N . VAL A 1 86 ? 15.797 1.924 -9.534 1.00 94.31 86 VAL A N 1
ATOM 674 C CA . VAL A 1 86 ? 15.864 1.045 -8.350 1.00 94.31 86 VAL A CA 1
ATOM 675 C C . VAL A 1 86 ? 16.878 -0.091 -8.502 1.00 94.31 86 VAL A C 1
ATOM 677 O O . VAL A 1 86 ? 17.296 -0.672 -7.510 1.00 94.31 86 VAL A O 1
ATOM 680 N N . GLY A 1 87 ? 17.246 -0.454 -9.735 1.00 93.31 87 GLY A N 1
ATOM 681 C CA . GLY A 1 87 ? 18.201 -1.529 -10.011 1.00 93.31 87 GLY A CA 1
ATOM 682 C C . GLY A 1 87 ? 19.668 -1.095 -9.969 1.00 93.31 87 GLY A C 1
ATOM 683 O O . GLY A 1 87 ? 20.543 -1.960 -9.934 1.00 93.31 87 GLY A O 1
ATOM 684 N N . VAL A 1 88 ? 19.941 0.214 -10.015 1.00 94.75 88 VAL A N 1
ATOM 685 C CA . VAL A 1 88 ? 21.298 0.778 -9.884 1.00 94.75 88 VAL A CA 1
ATOM 686 C C . VAL A 1 88 ? 21.600 1.338 -8.493 1.00 94.75 88 VAL A C 1
ATOM 688 O O . VAL A 1 88 ? 22.757 1.675 -8.235 1.00 94.75 88 VAL A O 1
ATOM 691 N N . GLU A 1 89 ? 20.584 1.469 -7.639 1.00 68.12 89 GLU A N 1
ATOM 692 C CA . GLU A 1 89 ? 20.738 1.743 -6.202 1.00 68.12 89 GLU A CA 1
ATOM 693 C C . GLU A 1 89 ? 21.392 0.560 -5.470 1.00 68.12 89 GLU A C 1
ATOM 695 O O . GLU A 1 89 ? 22.265 0.831 -4.611 1.00 68.12 89 GLU A O 1
#

Sequence (89 aa):
MKRIALLFAMFALLSGCSSMSPEQCQTANWYRVGYQDGRSGNNPNILYEYIKDCREAGVTPNHVEWQDGFDKGTILYCSPDNGYTVGVE

Organism: Vibrio parahaemolyticus (NCBI:txid670)

Foldseek 3Di:
DVVVVVVVVVVVPPPDDQPDALVCLVVDPLLQVLLVCLLVVHDPCVLVSVCVRNVVNVHHRPPVSSPNNNVNNVVNCPPPVNVVVVVVD

Mean predicted aligned error: 6.17 Å

Solvent-accessible surface area (backbone atoms only — not comparable to full-atom values): 4943 Å² total; per-residue (Å²): 110,72,68,58,53,53,53,52,57,60,57,70,68,67,70,71,90,66,87,50,52,44,71,54,47,77,70,57,54,38,32,60,52,19,22,51,38,17,41,71,61,52,66,77,68,55,57,57,48,42,44,59,40,15,45,83,56,74,36,77,73,51,61,68,43,18,48,56,20,18,58,62,14,30,59,59,35,67,29,71,69,48,46,49,57,71,71,73,108

InterPro domains:
  IPR021242 Protein of unknown function DUF2799 [PF10973] (29-88)

Secondary structure (DSSP, 8-state):
-HHHHHHHHHHTT-----SS-HHHHHH--HHHHHHHHHHTT--TTHHHHHHHHTTTTTPPP-HHHHHHHHHHHHHHHTSHHHHHHHHH-

Radius of gyration: 17.99 Å; Cα contacts (8 Å, |Δi|>4): 100; chains: 1; bounding box: 35×16×61 Å